Protein AF-A0A2H6H3H0-F1 (afdb_monomer_lite)

Structure (mmCIF, N/CA/C/O backbone):
data_AF-A0A2H6H3H0-F1
#
_entry.id   AF-A0A2H6H3H0-F1
#
loop_
_atom_site.group_PDB
_atom_site.id
_atom_site.type_symbol
_atom_site.label_atom_id
_atom_site.label_alt_id
_atom_site.label_comp_id
_atom_site.label_asym_id
_atom_site.label_entity_id
_atom_site.label_seq_id
_atom_site.pdbx_PDB_ins_code
_atom_site.Cartn_x
_atom_site.Cartn_y
_atom_site.Cartn_z
_atom_site.occupancy
_atom_site.B_iso_or_equiv
_atom_site.auth_seq_id
_atom_site.auth_comp_id
_atom_site.auth_asym_id
_atom_site.auth_atom_id
_atom_site.pdbx_PDB_model_num
ATOM 1 N N . MET A 1 1 ? 10.272 4.833 -4.921 1.00 46.56 1 MET A N 1
ATOM 2 C CA . MET A 1 1 ? 9.570 6.085 -5.278 1.00 46.56 1 MET A CA 1
ATOM 3 C C . MET A 1 1 ? 9.544 6.977 -4.043 1.00 46.56 1 MET A C 1
ATOM 5 O O . MET A 1 1 ? 9.208 6.470 -2.979 1.00 46.56 1 MET A O 1
ATOM 9 N N . LYS A 1 2 ? 9.977 8.240 -4.126 1.00 54.59 2 LYS A N 1
ATOM 10 C CA . LYS A 1 2 ? 9.807 9.194 -3.014 1.00 54.59 2 LYS A CA 1
ATOM 11 C C . LYS A 1 2 ? 8.403 9.809 -3.111 1.00 54.59 2 LYS A C 1
ATOM 13 O O . LYS A 1 2 ? 7.904 9.935 -4.226 1.00 54.59 2 LYS A O 1
ATOM 18 N N . PRO A 1 3 ? 7.757 10.174 -1.993 1.00 61.97 3 PRO A N 1
ATOM 19 C CA . PRO A 1 3 ? 6.526 10.950 -2.052 1.00 61.97 3 PRO A CA 1
ATOM 20 C C . PRO A 1 3 ? 6.823 12.299 -2.716 1.00 61.97 3 PRO A C 1
ATOM 22 O O . PRO A 1 3 ? 7.633 13.079 -2.216 1.00 61.97 3 PRO A O 1
ATOM 25 N N . GLU A 1 4 ? 6.187 12.549 -3.854 1.00 71.12 4 GLU A N 1
ATOM 26 C CA . GLU A 1 4 ? 6.318 13.793 -4.609 1.00 71.12 4 GLU A CA 1
ATOM 27 C C . GLU A 1 4 ? 5.020 14.600 -4.495 1.00 71.12 4 GLU A C 1
ATOM 29 O O . GLU A 1 4 ? 3.937 14.056 -4.739 1.00 71.12 4 GLU A O 1
ATOM 34 N N . PRO A 1 5 ? 5.092 15.886 -4.102 1.00 69.88 5 PRO A N 1
ATOM 35 C CA . PRO A 1 5 ? 3.916 16.743 -4.037 1.00 69.88 5 PRO A CA 1
ATOM 36 C C . PRO A 1 5 ? 3.194 16.804 -5.387 1.00 69.88 5 PRO A C 1
ATOM 38 O O . PRO A 1 5 ? 3.811 17.085 -6.408 1.00 69.88 5 PRO A O 1
ATOM 41 N N . GLY A 1 6 ? 1.879 16.573 -5.379 1.00 75.31 6 GLY A N 1
ATOM 42 C CA . GLY A 1 6 ? 1.041 16.572 -6.584 1.00 75.31 6 GLY A CA 1
ATOM 43 C C . GLY A 1 6 ? 0.768 15.184 -7.167 1.00 75.31 6 GLY A C 1
ATOM 44 O O . GLY A 1 6 ? -0.201 15.032 -7.910 1.00 75.31 6 GLY A O 1
ATOM 45 N N . ASN A 1 7 ? 1.529 14.157 -6.773 1.00 79.88 7 ASN A N 1
ATOM 46 C CA . ASN A 1 7 ? 1.277 12.790 -7.220 1.00 79.88 7 ASN A CA 1
ATOM 47 C C . ASN A 1 7 ? 0.187 12.129 -6.368 1.00 79.88 7 ASN A C 1
ATOM 49 O O . ASN A 1 7 ? 0.150 12.266 -5.144 1.00 79.88 7 ASN A O 1
ATOM 53 N N . THR A 1 8 ? -0.700 11.389 -7.032 1.00 85.56 8 THR A N 1
ATOM 54 C CA . THR A 1 8 ? -1.775 10.621 -6.395 1.00 85.56 8 THR A CA 1
ATOM 55 C C . THR A 1 8 ? -1.543 9.140 -6.639 1.00 85.56 8 THR A C 1
ATOM 57 O O . THR A 1 8 ? -1.279 8.735 -7.768 1.00 85.56 8 THR A O 1
ATOM 60 N N . VAL A 1 9 ? -1.668 8.337 -5.585 1.00 89.25 9 VAL A N 1
ATOM 61 C CA . VAL A 1 9 ? -1.613 6.874 -5.661 1.00 89.25 9 VAL A CA 1
ATOM 62 C C . VAL A 1 9 ? -2.966 6.323 -5.242 1.00 89.25 9 VAL A C 1
ATOM 64 O O . VAL A 1 9 ? -3.510 6.729 -4.214 1.00 89.25 9 VAL A O 1
ATOM 67 N N . TRP A 1 10 ? -3.497 5.391 -6.030 1.00 92.38 10 TRP A N 1
ATOM 68 C CA . TRP A 1 10 ? -4.705 4.646 -5.689 1.00 92.38 10 TRP A CA 1
ATOM 69 C C . TRP A 1 10 ? -4.344 3.269 -5.146 1.00 92.38 10 TRP A C 1
ATOM 71 O O . TRP A 1 10 ? -3.439 2.606 -5.647 1.00 92.38 10 TRP A O 1
ATOM 81 N N . GLY A 1 11 ? -5.083 2.828 -4.135 1.00 93.12 11 GLY A N 1
ATOM 82 C CA . GLY A 1 11 ? -4.909 1.523 -3.513 1.00 93.12 11 GLY A CA 1
ATOM 83 C C . GLY A 1 11 ? -6.186 1.058 -2.824 1.00 93.12 11 GLY A C 1
ATOM 84 O O . GLY A 1 11 ? -7.212 1.740 -2.863 1.00 93.12 11 GLY A O 1
ATOM 85 N N . ALA A 1 12 ? -6.112 -0.112 -2.199 1.00 93.75 12 ALA A N 1
ATOM 86 C CA . ALA A 1 12 ? -7.175 -0.660 -1.370 1.00 93.75 12 ALA A CA 1
ATOM 87 C C . ALA A 1 12 ? -6.815 -0.503 0.114 1.00 93.75 12 ALA A C 1
ATOM 89 O O . ALA A 1 12 ? -5.655 -0.653 0.495 1.00 93.75 12 ALA A O 1
ATOM 90 N N . VAL A 1 13 ? -7.815 -0.194 0.939 1.00 94.69 13 VAL A N 1
ATOM 91 C CA . VAL A 1 13 ? -7.685 -0.136 2.400 1.00 94.69 13 VAL A CA 1
ATOM 92 C C . VAL A 1 13 ? -8.374 -1.365 2.973 1.00 94.69 13 VAL A C 1
ATOM 94 O O . VAL A 1 13 ? -9.520 -1.646 2.624 1.00 94.69 13 VAL A O 1
ATOM 97 N N . PHE A 1 14 ? -7.671 -2.086 3.840 1.00 94.69 14 PHE A N 1
ATOM 98 C CA . PHE A 1 14 ? -8.159 -3.307 4.468 1.00 94.69 14 PHE A CA 1
ATOM 99 C C . PHE A 1 14 ? -8.289 -3.104 5.971 1.00 94.69 14 PHE A C 1
ATOM 101 O O . PHE A 1 14 ? -7.388 -2.561 6.611 1.00 94.69 14 PHE A O 1
ATOM 108 N N . GLU A 1 15 ? -9.395 -3.579 6.531 1.00 95.19 15 GLU A N 1
ATOM 109 C CA . GLU A 1 15 ? -9.522 -3.770 7.969 1.00 95.19 15 GLU A CA 1
ATOM 110 C C . GLU A 1 15 ? -8.970 -5.152 8.315 1.00 95.19 15 GLU A C 1
ATOM 112 O O . GLU A 1 15 ? -9.382 -6.159 7.736 1.00 95.19 15 GLU A O 1
ATOM 117 N N . ILE A 1 16 ? -8.004 -5.193 9.230 1.00 95.00 16 ILE A N 1
ATOM 118 C CA . ILE A 1 16 ? -7.373 -6.431 9.682 1.00 95.00 16 ILE A CA 1
ATOM 119 C C . ILE A 1 16 ? -7.369 -6.486 11.212 1.00 95.00 16 ILE A C 1
ATOM 121 O O . ILE A 1 16 ? -7.317 -5.435 11.857 1.00 95.00 16 ILE A O 1
ATOM 125 N N . PRO A 1 17 ? -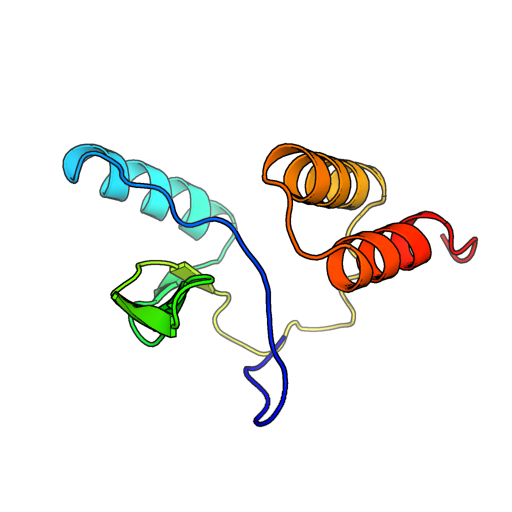7.368 -7.688 11.812 1.00 95.94 17 PRO A N 1
ATOM 126 C CA . PRO A 1 17 ? -7.144 -7.832 13.244 1.00 95.94 17 PRO A CA 1
ATOM 127 C C . PRO A 1 17 ? -5.773 -7.273 13.648 1.00 95.94 17 PRO A C 1
ATOM 129 O O . PRO A 1 17 ? -4.781 -7.458 12.937 1.00 95.94 17 PRO A O 1
ATOM 132 N N . VAL A 1 18 ? -5.694 -6.612 14.804 1.00 93.12 18 VAL A N 1
ATOM 133 C CA . VAL A 1 18 ? -4.453 -5.967 15.274 1.00 93.12 18 VAL A CA 1
ATOM 134 C C . VAL A 1 18 ? -3.330 -6.983 15.493 1.00 93.12 18 VAL A C 1
ATOM 136 O O . VAL A 1 18 ? -2.163 -6.702 15.231 1.00 93.12 18 VAL A O 1
ATOM 139 N N . GLU A 1 19 ? -3.682 -8.196 15.906 1.00 95.31 19 GLU A N 1
ATOM 140 C CA . GLU A 1 19 ? -2.775 -9.322 16.088 1.00 95.31 19 GLU A CA 1
ATOM 141 C C . GLU A 1 19 ? -2.133 -9.796 14.774 1.00 95.31 19 GLU A C 1
ATOM 143 O O . GLU A 1 19 ? -1.012 -10.304 14.791 1.00 95.31 19 GLU A O 1
ATOM 148 N N . ALA A 1 20 ? -2.791 -9.582 13.629 1.00 95.62 20 ALA A N 1
ATOM 149 C CA . ALA A 1 20 ? -2.254 -9.940 12.317 1.00 95.62 20 ALA A CA 1
ATOM 150 C C . ALA A 1 20 ? -1.198 -8.936 11.824 1.00 95.62 20 ALA A C 1
ATOM 152 O O . ALA A 1 20 ? -0.347 -9.279 10.999 1.00 95.62 20 ALA A O 1
ATOM 153 N N . LEU A 1 21 ? -1.211 -7.707 12.352 1.00 94.88 21 LEU A N 1
ATOM 154 C CA . LEU A 1 21 ? -0.333 -6.632 11.898 1.00 94.88 21 LEU A CA 1
ATOM 155 C C . LEU A 1 21 ? 1.153 -6.945 12.134 1.00 94.88 21 LEU A C 1
ATOM 157 O O . LEU A 1 21 ? 1.990 -6.593 11.309 1.00 94.88 21 LEU A O 1
ATOM 161 N N . ALA A 1 22 ? 1.486 -7.652 13.218 1.00 95.12 22 ALA A N 1
ATOM 162 C CA . ALA A 1 22 ? 2.867 -8.043 13.504 1.00 95.12 22 ALA A CA 1
ATOM 163 C C . ALA A 1 22 ? 3.436 -9.011 12.448 1.00 95.12 22 ALA A C 1
ATOM 165 O O . ALA A 1 22 ? 4.603 -8.901 12.076 1.00 95.12 22 ALA A O 1
ATOM 166 N N . GLY A 1 23 ? 2.611 -9.931 11.934 1.00 96.38 23 GLY A N 1
ATOM 167 C CA . GLY A 1 23 ? 3.010 -10.847 10.861 1.00 96.38 23 GLY A CA 1
ATOM 168 C C . GLY A 1 23 ? 3.192 -10.135 9.519 1.00 96.38 23 GLY A C 1
ATOM 169 O O . GLY A 1 23 ? 4.125 -10.445 8.775 1.00 96.38 23 GLY A O 1
ATOM 170 N N . LEU A 1 24 ? 2.343 -9.140 9.239 1.00 95.25 24 LEU A N 1
ATOM 171 C CA . LEU A 1 24 ? 2.488 -8.290 8.059 1.00 95.25 24 LEU A CA 1
ATOM 172 C C . LEU A 1 24 ? 3.793 -7.485 8.125 1.00 95.25 24 LEU A C 1
ATOM 174 O O . LEU A 1 24 ? 4.572 -7.510 7.179 1.00 95.25 24 LEU A O 1
ATOM 178 N N . ASP A 1 25 ? 4.084 -6.858 9.268 1.00 95.62 25 ASP A N 1
ATOM 179 C CA . ASP A 1 25 ? 5.339 -6.131 9.476 1.00 95.62 25 ASP A CA 1
ATOM 180 C C . ASP A 1 25 ? 6.580 -7.010 9.288 1.00 95.62 25 ASP A C 1
ATOM 182 O O . ASP A 1 25 ? 7.583 -6.535 8.762 1.00 95.62 25 ASP A O 1
ATOM 186 N N . GLU A 1 26 ? 6.547 -8.263 9.749 1.00 96.06 26 GLU A N 1
ATOM 187 C CA . GLU A 1 26 ? 7.665 -9.196 9.578 1.00 96.06 26 GLU A CA 1
ATOM 188 C C . GLU A 1 26 ? 7.894 -9.533 8.105 1.00 96.06 26 GLU A C 1
ATOM 190 O O . GLU A 1 26 ? 9.022 -9.458 7.615 1.00 96.06 26 GLU A O 1
ATOM 195 N N . THR A 1 27 ? 6.812 -9.841 7.390 1.00 95.38 27 THR A N 1
ATOM 196 C CA . THR A 1 27 ? 6.857 -10.164 5.959 1.00 95.38 27 THR A CA 1
ATOM 197 C C . THR A 1 27 ? 7.427 -8.988 5.168 1.00 95.38 27 THR A C 1
ATOM 199 O O . THR A 1 27 ? 8.390 -9.142 4.421 1.00 95.38 27 THR A O 1
ATOM 202 N N . GLU A 1 28 ? 6.915 -7.785 5.412 1.00 94.38 28 GLU A N 1
ATOM 203 C CA . GLU A 1 28 ? 7.355 -6.559 4.743 1.00 94.38 28 GLU A CA 1
ATOM 204 C C . GLU A 1 28 ? 8.809 -6.196 5.079 1.00 94.38 28 GLU A C 1
ATOM 206 O O . GLU A 1 28 ? 9.576 -5.772 4.209 1.00 94.38 28 GLU A O 1
ATOM 211 N N . ARG A 1 29 ? 9.238 -6.423 6.327 1.00 93.69 29 ARG A N 1
ATOM 212 C CA . ARG A 1 29 ? 10.631 -6.210 6.742 1.00 93.69 29 ARG A CA 1
ATOM 213 C C . ARG A 1 29 ? 11.589 -7.181 6.070 1.00 93.69 29 ARG A C 1
ATOM 215 O O . ARG A 1 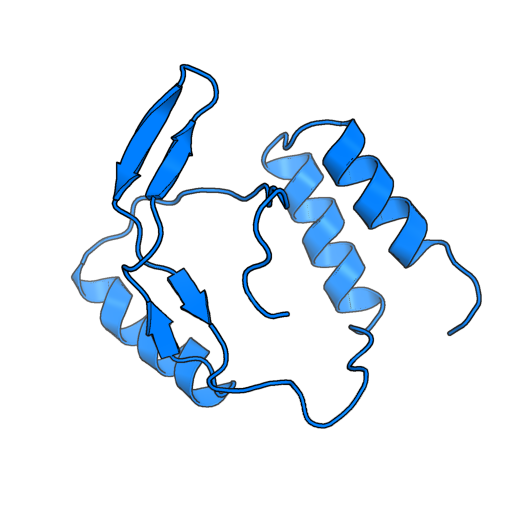29 ? 12.701 -6.774 5.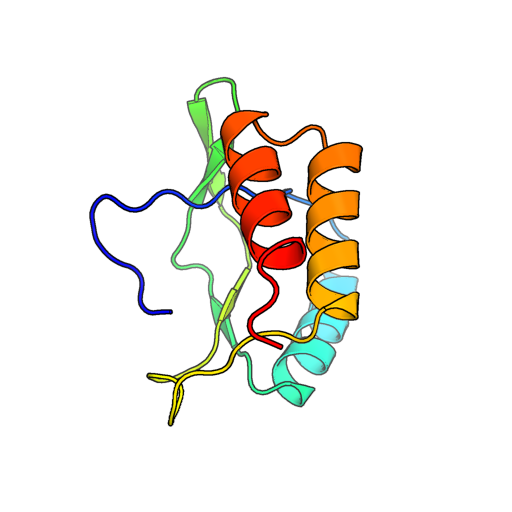734 1.00 93.69 29 ARG A O 1
ATOM 222 N N . SER A 1 30 ? 11.173 -8.428 5.847 1.00 92.25 30 SER A N 1
ATOM 223 C CA . SER A 1 30 ? 11.973 -9.413 5.108 1.00 92.25 30 SER A CA 1
ATOM 224 C C . SER A 1 30 ? 12.244 -8.974 3.660 1.00 92.25 30 SER A C 1
ATOM 226 O O . SER A 1 30 ? 13.294 -9.292 3.106 1.00 92.25 30 SER A O 1
ATOM 228 N N . GLU A 1 31 ? 11.358 -8.146 3.096 1.00 88.38 31 GLU A N 1
ATOM 229 C CA . GLU A 1 31 ? 11.527 -7.494 1.794 1.00 88.38 31 GLU A CA 1
ATOM 230 C C . GLU A 1 31 ? 12.177 -6.101 1.887 1.00 88.38 31 GLU A C 1
ATOM 232 O O . GLU A 1 31 ? 12.291 -5.400 0.886 1.00 88.38 31 GLU A O 1
ATOM 237 N N . GLY A 1 32 ? 12.637 -5.676 3.067 1.00 89.44 32 GLY A N 1
ATOM 238 C CA . GLY A 1 32 ? 13.334 -4.403 3.266 1.00 89.44 32 GLY A CA 1
ATOM 239 C C . GLY A 1 32 ? 12.426 -3.173 3.353 1.00 89.44 32 GLY A C 1
ATOM 240 O O . GLY A 1 32 ? 12.905 -2.049 3.153 1.00 89.44 32 GLY A O 1
ATOM 241 N N . ARG A 1 33 ? 11.133 -3.357 3.639 1.00 90.88 33 ARG A N 1
ATOM 242 C CA . ARG A 1 33 ? 10.181 -2.268 3.898 1.00 90.88 33 ARG A CA 1
ATOM 243 C C . ARG A 1 33 ? 10.001 -2.042 5.394 1.00 90.88 33 ARG A C 1
ATOM 245 O O . ARG A 1 33 ? 10.240 -2.916 6.223 1.00 90.88 33 ARG A O 1
ATOM 252 N N . GLU A 1 34 ? 9.576 -0.841 5.751 1.00 92.06 34 GLU A N 1
ATOM 253 C CA . GLU A 1 34 ? 9.237 -0.477 7.118 1.00 92.06 34 GLU A CA 1
ATOM 254 C C . GLU A 1 34 ? 7.837 0.101 7.214 1.00 92.06 34 GLU A C 1
ATOM 256 O O . GLU A 1 34 ? 7.340 0.737 6.282 1.00 92.06 34 GLU A O 1
ATOM 261 N N . ARG A 1 35 ? 7.227 -0.091 8.381 1.00 93.75 35 ARG A N 1
ATOM 262 C CA . ARG A 1 35 ? 5.925 0.471 8.700 1.00 93.75 35 ARG A CA 1
ATOM 263 C C . ARG A 1 35 ? 5.964 2.002 8.633 1.00 93.75 35 ARG A C 1
ATOM 265 O O . ARG A 1 35 ? 6.858 2.638 9.189 1.00 93.75 35 ARG A O 1
ATOM 272 N N . SER A 1 36 ? 4.943 2.588 8.019 1.00 91.69 36 SER A N 1
ATOM 273 C CA . SER A 1 36 ? 4.687 4.020 7.970 1.00 91.69 36 SER A CA 1
ATOM 274 C C . SER A 1 36 ? 3.221 4.333 8.253 1.00 91.69 36 SER A C 1
ATOM 276 O O . SER A 1 36 ? 2.313 3.803 7.612 1.00 91.69 36 SER A O 1
ATOM 278 N N . GLU A 1 37 ? 3.014 5.253 9.192 1.00 92.81 37 GLU A N 1
ATOM 279 C CA . GLU A 1 37 ? 1.714 5.830 9.573 1.00 92.81 37 GLU A CA 1
ATOM 280 C C . GLU A 1 37 ? 1.612 7.303 9.131 1.00 92.81 37 GLU A C 1
ATOM 282 O O . GLU A 1 37 ? 0.726 8.050 9.543 1.00 92.81 37 GLU A O 1
ATOM 287 N N . ALA A 1 38 ? 2.548 7.752 8.286 1.00 87.56 38 ALA A N 1
ATOM 288 C CA . ALA A 1 38 ? 2.640 9.141 7.842 1.00 87.56 38 ALA A CA 1
ATOM 289 C C . ALA A 1 38 ? 1.530 9.537 6.850 1.00 87.56 38 ALA A C 1
ATOM 291 O O . ALA A 1 38 ? 1.338 10.722 6.571 1.00 87.56 38 ALA A O 1
ATOM 292 N N . PHE A 1 39 ? 0.808 8.558 6.303 1.00 86.81 39 PHE A N 1
ATOM 293 C CA . PHE A 1 39 ? -0.164 8.754 5.236 1.00 86.81 39 PHE A CA 1
ATOM 294 C C . PHE A 1 39 ? -1.599 8.613 5.744 1.00 86.81 39 PHE A C 1
ATOM 296 O O . PHE A 1 39 ? -1.902 7.851 6.660 1.00 86.81 39 PHE A O 1
ATOM 303 N N . LYS A 1 40 ? -2.506 9.356 5.108 1.00 92.38 40 LYS A N 1
ATOM 304 C CA . LYS A 1 40 ? -3.951 9.172 5.255 1.00 92.38 40 LYS A CA 1
ATOM 305 C C . LYS A 1 40 ? -4.516 8.824 3.891 1.00 92.38 40 LYS A C 1
ATOM 307 O O . LYS A 1 40 ? -4.253 9.554 2.935 1.00 92.38 40 LYS A O 1
ATOM 312 N N . ALA A 1 41 ? -5.292 7.751 3.816 1.00 93.75 41 ALA A N 1
ATOM 313 C CA . ALA A 1 41 ? -6.050 7.426 2.617 1.00 93.75 41 ALA A CA 1
ATOM 314 C C . ALA A 1 41 ? -7.304 8.305 2.553 1.00 93.75 41 ALA A C 1
ATOM 316 O O . ALA A 1 41 ? -7.866 8.661 3.591 1.00 93.75 41 ALA A O 1
ATOM 317 N N . VAL A 1 42 ? -7.731 8.668 1.347 1.00 94.00 42 VAL A N 1
ATOM 318 C CA . VAL A 1 42 ? -8.997 9.372 1.114 1.00 94.00 42 VAL A CA 1
ATOM 319 C C . VAL A 1 42 ? -9.894 8.441 0.315 1.00 94.00 42 VAL A C 1
ATOM 321 O O . VAL A 1 42 ? -9.477 7.955 -0.736 1.00 94.00 42 VAL A O 1
ATOM 324 N N . ASP A 1 43 ? -11.085 8.148 0.828 1.00 93.38 43 ASP A N 1
ATOM 325 C CA . ASP A 1 43 ? -12.049 7.319 0.108 1.00 93.38 43 ASP A CA 1
ATOM 326 C C . ASP A 1 43 ? -12.794 8.110 -0.982 1.00 93.38 43 ASP A C 1
ATOM 328 O O . ASP A 1 43 ? -12.583 9.307 -1.185 1.00 93.38 43 ASP A O 1
ATOM 332 N N . ARG A 1 44 ? -13.677 7.424 -1.714 1.00 89.06 44 ARG A N 1
ATOM 333 C CA . ARG A 1 44 ? -14.440 8.023 -2.821 1.00 89.06 44 ARG A CA 1
ATOM 334 C C . ARG A 1 44 ? -15.443 9.088 -2.365 1.00 89.06 44 ARG A C 1
ATOM 336 O O . ARG A 1 44 ? -15.858 9.898 -3.187 1.00 89.06 44 ARG A O 1
ATOM 343 N N . GLU A 1 45 ? -15.829 9.083 -1.094 1.00 92.81 45 GLU A N 1
ATOM 344 C CA . GLU A 1 45 ? -16.742 10.060 -0.492 1.00 92.81 45 GLU A CA 1
ATOM 345 C C . GLU A 1 45 ? -15.978 11.262 0.090 1.00 92.81 45 GLU A C 1
ATOM 347 O O . GLU A 1 45 ? -16.581 12.253 0.498 1.00 92.81 45 GLU A O 1
ATOM 352 N N . GLY A 1 46 ? -14.642 11.210 0.077 1.00 93.06 46 GLY A N 1
ATOM 353 C CA . GLY A 1 46 ? -13.766 12.257 0.588 1.00 93.06 46 GLY A CA 1
ATOM 354 C C . GLY A 1 46 ? -13.394 12.087 2.061 1.00 93.06 46 GLY A C 1
ATOM 355 O O . GLY A 1 46 ? -12.729 12.966 2.621 1.00 93.06 46 GLY A O 1
ATOM 356 N N . HIS A 1 47 ? -13.768 10.979 2.707 1.00 95.12 47 HIS A N 1
ATOM 357 C CA . HIS A 1 47 ? -13.393 10.738 4.096 1.00 95.12 47 HIS A CA 1
ATOM 358 C C . HIS A 1 47 ? -11.935 10.308 4.207 1.00 95.12 47 HIS A C 1
ATOM 360 O O . HIS A 1 47 ? -11.404 9.559 3.385 1.00 95.12 47 HIS A O 1
ATO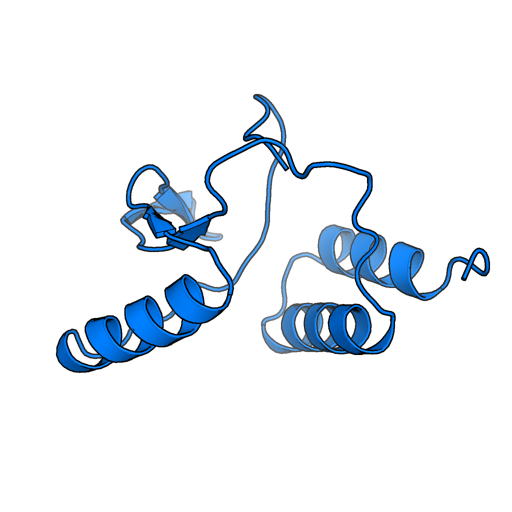M 366 N N . ARG A 1 48 ? -11.275 10.802 5.257 1.00 95.56 48 ARG A N 1
ATOM 367 C CA . ARG A 1 48 ? -9.859 10.549 5.522 1.00 95.56 48 ARG A CA 1
ATOM 368 C C . ARG A 1 48 ? -9.712 9.429 6.540 1.00 95.56 48 ARG A C 1
ATOM 370 O O . ARG A 1 48 ? -10.168 9.574 7.671 1.00 95.56 48 ARG A O 1
ATOM 377 N N . HIS A 1 49 ? -8.967 8.397 6.174 1.00 95.12 49 HIS A N 1
ATOM 378 C CA . HIS A 1 49 ? -8.713 7.231 7.011 1.00 95.12 49 HIS A CA 1
ATOM 379 C C . HIS A 1 49 ? -7.239 7.207 7.440 1.00 95.12 49 HIS A C 1
ATOM 381 O O . HIS A 1 49 ? -6.361 7.291 6.571 1.00 95.12 49 HIS A O 1
ATOM 387 N N . PRO A 1 50 ? -6.925 7.148 8.750 1.00 94.75 50 PRO A N 1
ATOM 388 C CA . PRO A 1 50 ? -5.575 6.821 9.193 1.00 94.75 50 PRO A CA 1
ATOM 389 C C . PRO A 1 50 ? -5.268 5.381 8.779 1.00 94.75 50 PRO A C 1
ATOM 391 O O . PRO A 1 50 ? -6.090 4.491 8.977 1.00 94.75 50 PRO A O 1
ATOM 394 N N . VAL A 1 51 ? -4.104 5.162 8.177 1.00 95.44 51 VAL A N 1
ATOM 395 C CA . VAL A 1 51 ? -3.726 3.854 7.641 1.00 95.44 51 VAL A CA 1
ATOM 396 C 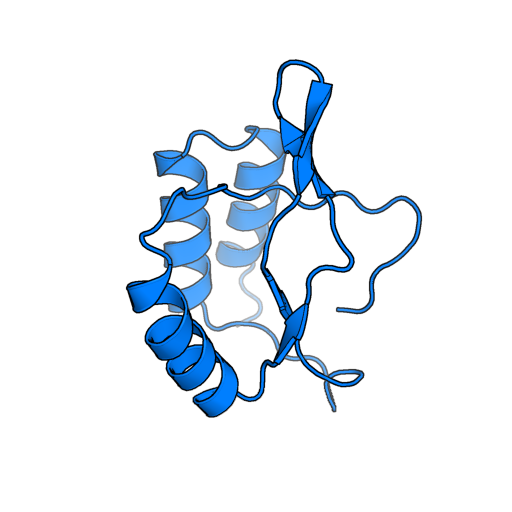C . VAL A 1 51 ? -2.293 3.520 8.009 1.00 95.44 51 VAL A C 1
ATOM 398 O O . VAL A 1 51 ? -1.447 4.402 8.158 1.00 95.44 51 VAL A O 1
ATOM 401 N N . VAL A 1 52 ? -2.033 2.223 8.114 1.00 95.50 52 VAL A N 1
ATOM 402 C CA . VAL A 1 52 ? -0.682 1.678 8.158 1.00 95.50 52 VAL A CA 1
ATOM 403 C C . VAL A 1 52 ? -0.307 1.247 6.744 1.00 95.50 52 VAL A C 1
ATOM 405 O O . VAL A 1 52 ? -1.098 0.613 6.051 1.00 95.50 52 VAL A O 1
ATOM 408 N N . THR A 1 53 ? 0.896 1.611 6.315 1.00 94.31 53 THR A N 1
ATOM 409 C CA . THR A 1 53 ? 1.486 1.214 5.028 1.00 94.31 53 THR A CA 1
ATOM 410 C C . THR A 1 53 ? 2.931 0.779 5.239 1.00 94.31 53 THR A C 1
ATOM 412 O O . THR A 1 53 ? 3.489 1.026 6.309 1.00 94.31 53 THR A O 1
ATOM 415 N N . HIS A 1 54 ? 3.563 0.186 4.226 1.00 93.38 54 HIS A N 1
ATOM 416 C CA . HIS A 1 54 ? 4.968 -0.218 4.287 1.00 93.38 54 HIS A CA 1
ATOM 417 C C . HIS A 1 54 ? 5.754 0.389 3.129 1.00 93.38 54 HIS A C 1
ATOM 419 O O . HIS A 1 54 ? 5.332 0.342 1.976 1.00 93.38 54 HIS A O 1
ATOM 425 N N . VAL A 1 55 ? 6.896 1.003 3.437 1.00 89.75 55 VAL A N 1
ATOM 426 C CA . VAL A 1 55 ? 7.713 1.752 2.470 1.00 89.75 55 VAL A CA 1
ATOM 427 C C . VAL A 1 55 ? 9.188 1.395 2.610 1.00 89.75 55 VAL A C 1
ATOM 429 O O . VAL A 1 55 ? 9.655 1.068 3.695 1.00 89.75 55 VAL A O 1
ATOM 432 N N . HIS A 1 56 ? 9.959 1.480 1.528 1.00 87.06 56 HIS A N 1
ATOM 433 C CA . HIS A 1 56 ? 11.412 1.317 1.613 1.00 87.06 56 HIS A CA 1
ATOM 434 C C . HIS A 1 56 ? 12.091 2.555 2.218 1.00 87.06 56 HIS A C 1
ATOM 436 O O . HIS A 1 56 ? 11.824 3.688 1.805 1.00 87.06 56 HIS A O 1
ATOM 442 N N . LYS A 1 57 ? 13.053 2.334 3.126 1.00 71.06 57 LYS A N 1
ATOM 443 C CA . LYS A 1 57 ? 13.987 3.374 3.582 1.00 71.06 57 LYS A CA 1
ATOM 444 C C . LYS A 1 57 ? 15.048 3.643 2.522 1.00 71.06 57 LYS A C 1
ATOM 446 O O . LYS A 1 57 ? 16.063 2.961 2.461 1.00 71.06 57 LYS A O 1
ATOM 451 N N . GLY A 1 58 ? 14.834 4.679 1.720 1.00 65.56 58 GLY A N 1
ATOM 452 C CA . GLY A 1 58 ? 15.856 5.219 0.823 1.00 65.56 58 GLY A CA 1
ATOM 453 C C . GLY A 1 58 ? 15.385 5.390 -0.614 1.00 65.56 58 GLY A C 1
ATOM 454 O O . GLY A 1 58 ? 14.329 4.904 -1.018 1.00 65.56 58 GLY A O 1
ATOM 455 N N . ALA A 1 59 ? 16.179 6.120 -1.399 1.00 56.53 59 ALA A N 1
ATOM 456 C CA . ALA A 1 59 ? 16.053 6.020 -2.845 1.00 56.53 59 ALA A CA 1
ATOM 457 C C . ALA A 1 59 ? 16.473 4.593 -3.232 1.00 56.53 59 ALA A C 1
ATOM 459 O O . ALA A 1 59 ? 17.494 4.131 -2.720 1.00 56.53 59 ALA A O 1
ATOM 460 N N . PRO A 1 60 ? 15.714 3.889 -4.085 1.00 56.41 60 PRO A N 1
ATOM 461 C CA . PRO A 1 60 ? 16.215 2.649 -4.645 1.00 56.41 60 PRO A CA 1
ATOM 462 C C . PRO A 1 60 ? 17.591 2.926 -5.265 1.00 56.41 60 PRO A C 1
ATOM 464 O O . PRO A 1 60 ? 17.758 3.904 -5.996 1.00 56.41 60 PRO A O 1
ATOM 467 N N . ASN A 1 61 ? 18.589 2.103 -4.946 1.00 49.00 61 ASN A N 1
ATOM 468 C CA . ASN A 1 61 ? 19.867 2.147 -5.648 1.00 49.00 61 ASN A CA 1
ATOM 469 C C . ASN A 1 61 ? 19.639 1.563 -7.052 1.00 49.00 61 ASN A C 1
ATOM 471 O O . ASN A 1 61 ? 19.785 0.356 -7.230 1.00 49.00 61 ASN A O 1
ATOM 475 N N . GLY A 1 62 ? 19.209 2.400 -8.003 1.00 58.22 62 GLY A N 1
ATOM 476 C CA . GLY A 1 62 ? 18.919 2.031 -9.396 1.00 58.22 62 GLY A CA 1
ATOM 477 C C . GLY A 1 62 ? 17.445 2.164 -9.805 1.00 58.22 62 GLY A C 1
ATOM 478 O O . GLY A 1 62 ? 16.565 2.385 -8.973 1.00 58.22 62 GLY A O 1
ATOM 479 N N . GLU A 1 63 ? 17.180 2.029 -11.104 1.00 58.31 63 GLU A N 1
ATOM 480 C CA . GLU A 1 63 ? 15.829 1.850 -11.647 1.00 58.31 63 GLU A CA 1
ATOM 481 C C . GLU A 1 63 ? 15.419 0.387 -11.447 1.00 58.31 63 GLU A C 1
ATOM 483 O O . GLU A 1 63 ? 15.933 -0.512 -12.108 1.00 58.31 63 GLU A O 1
ATOM 488 N N . TYR A 1 64 ? 14.527 0.129 -10.488 1.00 68.81 64 TYR A N 1
ATOM 489 C CA . TYR A 1 64 ? 13.925 -1.194 -10.321 1.00 68.81 64 TYR A CA 1
ATOM 490 C C . TYR A 1 64 ? 12.624 -1.232 -11.107 1.00 68.81 64 TYR A C 1
ATOM 492 O O . TYR A 1 64 ? 11.585 -0.777 -10.628 1.00 68.81 64 TYR A O 1
ATOM 500 N N . THR A 1 65 ? 12.700 -1.774 -12.315 1.00 79.31 65 THR A N 1
ATOM 501 C CA . THR A 1 65 ? 11.533 -2.135 -13.119 1.00 79.31 65 THR A CA 1
ATOM 502 C C . THR A 1 65 ? 10.932 -3.416 -12.529 1.00 79.31 65 THR A C 1
ATOM 504 O O . THR A 1 65 ? 11.623 -4.440 -12.491 1.00 79.31 65 THR A O 1
ATOM 507 N N . PRO A 1 66 ? 9.688 -3.400 -12.014 1.00 83.88 66 PRO A N 1
ATOM 508 C CA . PRO A 1 66 ? 9.051 -4.602 -11.489 1.00 83.88 66 PRO A CA 1
ATOM 509 C C . PRO A 1 66 ? 8.902 -5.657 -12.590 1.00 83.88 66 PRO A C 1
ATOM 511 O O . PRO A 1 66 ? 8.692 -5.324 -13.757 1.00 83.88 66 PRO A O 1
ATOM 514 N N . CYS A 1 67 ? 8.982 -6.941 -12.233 1.00 86.81 67 CY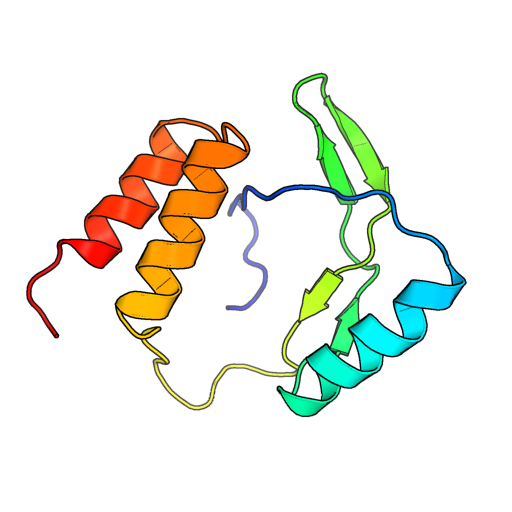S A N 1
ATOM 515 C CA . CYS A 1 67 ? 8.790 -7.998 -13.221 1.00 86.81 67 CYS A CA 1
ATOM 516 C C . CYS A 1 67 ? 7.336 -8.035 -13.723 1.00 86.81 67 CYS A C 1
ATOM 518 O O . CYS A 1 67 ? 6.393 -7.642 -13.028 1.00 86.81 67 CYS A O 1
ATOM 520 N N . ARG A 1 68 ? 7.147 -8.562 -14.935 1.00 88.62 68 ARG A N 1
ATOM 521 C CA . ARG A 1 68 ? 5.838 -8.592 -15.598 1.00 88.62 68 ARG A CA 1
ATOM 522 C C . ARG A 1 68 ? 4.769 -9.337 -14.800 1.00 88.62 68 ARG A C 1
ATOM 524 O O . ARG A 1 68 ? 3.626 -8.892 -14.756 1.00 88.62 68 ARG A O 1
ATOM 531 N N . ASP A 1 69 ? 5.131 -10.448 -14.164 1.00 90.81 69 ASP A N 1
ATOM 532 C CA . ASP A 1 69 ? 4.183 -11.249 -13.384 1.00 90.81 69 ASP A CA 1
ATOM 533 C C . ASP A 1 69 ? 3.714 -10.512 -12.127 1.00 90.81 69 ASP A C 1
ATOM 535 O O . ASP A 1 69 ? 2.526 -10.536 -11.812 1.00 90.81 69 ASP A O 1
ATOM 539 N N . TYR A 1 70 ? 4.608 -9.772 -11.466 1.00 89.69 70 TYR A N 1
ATOM 540 C CA . TYR A 1 70 ? 4.222 -8.889 -10.369 1.00 89.69 70 TYR A CA 1
ATOM 541 C C . TYR A 1 70 ? 3.259 -7.799 -10.854 1.00 89.69 70 TYR A C 1
ATOM 543 O O . TYR A 1 70 ? 2.212 -7.581 -10.248 1.00 89.69 70 TYR A O 1
ATOM 551 N N . MET A 1 71 ? 3.555 -7.157 -11.987 1.00 92.88 71 MET A N 1
ATOM 552 C CA . MET A 1 71 ? 2.677 -6.112 -12.525 1.00 92.88 71 MET A CA 1
ATOM 553 C C . MET A 1 71 ? 1.306 -6.642 -12.955 1.00 92.88 71 MET A C 1
ATOM 555 O O . MET A 1 71 ? 0.305 -5.960 -12.748 1.00 92.88 71 MET A O 1
ATOM 559 N N . ARG A 1 72 ? 1.220 -7.876 -13.468 1.00 93.62 72 ARG A N 1
ATOM 560 C CA . ARG A 1 72 ? -0.067 -8.541 -13.733 1.00 93.62 72 ARG A CA 1
ATOM 561 C C . ARG A 1 72 ? -0.899 -8.696 -12.462 1.00 93.62 72 ARG A C 1
ATOM 563 O O . ARG A 1 72 ? -2.077 -8.356 -12.482 1.00 93.62 72 ARG A O 1
ATOM 570 N N . LEU A 1 73 ? -0.286 -9.114 -11.350 1.00 94.81 73 LEU A N 1
ATOM 571 C CA . LEU A 1 73 ? -0.971 -9.193 -10.053 1.00 94.81 73 LEU A CA 1
ATOM 572 C C . LEU A 1 73 ? -1.486 -7.822 -9.590 1.00 94.81 73 LEU A C 1
ATOM 574 O O . LEU A 1 73 ? -2.601 -7.722 -9.079 1.00 94.81 73 LEU A O 1
ATOM 578 N N . VAL A 1 74 ? -0.705 -6.758 -9.800 1.00 94.19 74 VAL A N 1
ATOM 579 C CA . VAL A 1 74 ? -1.107 -5.383 -9.462 1.00 94.19 74 VAL A CA 1
ATOM 580 C C . VAL A 1 74 ? -2.299 -4.922 -10.312 1.00 94.19 74 VAL A C 1
ATOM 582 O O . VAL A 1 74 ? -3.256 -4.369 -9.765 1.00 94.19 74 VAL A O 1
ATOM 585 N N . VAL A 1 75 ? -2.286 -5.184 -11.623 1.00 94.56 75 VAL A N 1
ATOM 586 C CA . VAL A 1 75 ? -3.406 -4.878 -12.534 1.00 94.56 75 VAL A CA 1
ATOM 587 C C . VAL A 1 75 ? -4.660 -5.660 -12.143 1.00 94.56 75 VAL A C 1
ATOM 589 O O . VAL A 1 75 ? -5.733 -5.070 -12.000 1.00 94.56 75 VAL A O 1
ATOM 592 N N . ASP A 1 76 ? -4.533 -6.967 -11.916 1.00 95.75 76 ASP A N 1
ATOM 593 C CA . ASP A 1 76 ? -5.656 -7.825 -11.535 1.00 95.75 76 ASP A CA 1
ATOM 594 C C . ASP A 1 76 ? -6.258 -7.394 -10.193 1.00 95.75 76 ASP A C 1
ATOM 596 O O . ASP A 1 76 ? -7.482 -7.301 -10.066 1.00 95.75 76 ASP A O 1
ATOM 600 N N . GLY A 1 77 ? -5.420 -7.026 -9.220 1.00 95.38 77 GLY A N 1
ATOM 601 C CA . GLY A 1 77 ? -5.861 -6.421 -7.965 1.00 95.38 77 GLY A CA 1
ATOM 602 C C . GLY A 1 77 ? -6.591 -5.093 -8.184 1.00 95.38 77 GLY A C 1
ATOM 603 O O . GLY A 1 77 ? -7.670 -4.879 -7.627 1.00 95.38 77 GLY A O 1
ATOM 604 N N . GLY A 1 78 ? -6.055 -4.220 -9.041 1.00 95.00 78 GLY A N 1
ATOM 605 C CA . GLY A 1 78 ? -6.677 -2.943 -9.391 1.00 95.00 78 GLY A CA 1
ATOM 606 C C . GLY A 1 78 ? -8.069 -3.105 -10.007 1.00 95.00 78 GLY A C 1
ATOM 607 O O . GLY A 1 78 ? -9.006 -2.405 -9.612 1.00 95.00 78 GLY A O 1
ATOM 608 N N . ARG A 1 79 ? -8.229 -4.076 -10.914 1.00 94.88 79 ARG A N 1
ATOM 609 C CA . ARG A 1 79 ? -9.519 -4.449 -11.513 1.00 94.88 79 ARG A CA 1
ATOM 610 C C . ARG A 1 79 ? -10.474 -5.032 -10.475 1.00 94.88 79 ARG A C 1
ATOM 612 O O . ARG A 1 79 ? -11.618 -4.587 -10.380 1.00 94.88 79 ARG A O 1
ATOM 619 N N . HIS A 1 80 ? -10.006 -5.994 -9.680 1.00 96.69 80 HIS A N 1
ATOM 620 C CA . HIS A 1 80 ? -10.812 -6.682 -8.672 1.00 96.69 80 HIS A CA 1
ATOM 621 C C . HIS A 1 80 ? -11.406 -5.704 -7.647 1.00 96.69 80 HIS A C 1
ATOM 623 O O . HIS A 1 80 ? -12.609 -5.727 -7.386 1.00 96.69 80 HIS A O 1
ATOM 629 N N . TRP A 1 81 ? -10.587 -4.780 -7.138 1.00 95.50 81 TRP A N 1
ATOM 630 C CA . TRP A 1 81 ? -10.999 -3.760 -6.166 1.00 95.50 81 TRP A CA 1
ATOM 631 C C . TRP A 1 81 ? -11.603 -2.497 -6.803 1.00 95.50 81 TRP A C 1
ATOM 633 O O . TRP A 1 81 ? -11.903 -1.520 -6.107 1.00 95.50 81 TRP A O 1
ATOM 643 N N . LYS A 1 82 ? -11.833 -2.519 -8.124 1.00 94.19 82 LYS A N 1
ATOM 644 C CA . LYS A 1 82 ? -12.484 -1.454 -8.902 1.00 94.19 82 LYS A CA 1
ATOM 645 C C . LYS A 1 82 ? -11.811 -0.091 -8.730 1.00 94.19 82 LYS A C 1
ATOM 647 O O . LYS A 1 82 ? -12.495 0.928 -8.586 1.00 94.19 82 LYS A O 1
ATOM 652 N N . LEU A 1 83 ? -10.478 -0.058 -8.697 1.00 93.75 83 LEU A N 1
ATOM 653 C CA . LEU A 1 83 ? -9.729 1.201 -8.708 1.00 93.75 83 LEU A CA 1
ATOM 654 C C . LEU A 1 83 ? -10.106 2.026 -9.955 1.00 93.75 83 LEU A C 1
ATOM 656 O O . LEU A 1 83 ? -10.621 1.462 -10.925 1.00 93.75 83 LEU A O 1
ATOM 660 N N . PRO A 1 84 ? -9.915 3.359 -9.947 1.00 93.50 84 PRO A N 1
ATOM 661 C CA . PRO A 1 84 ? -10.337 4.198 -11.065 1.00 93.50 84 PRO A CA 1
ATOM 662 C C . PRO A 1 84 ? -9.798 3.704 -12.406 1.00 93.50 84 PRO A C 1
ATOM 664 O O . PRO A 1 84 ? -8.628 3.349 -12.517 1.00 93.50 84 PRO A O 1
ATOM 667 N N . THR A 1 85 ? -10.639 3.722 -13.440 1.00 90.94 85 THR A N 1
ATOM 668 C CA . THR A 1 85 ? -10.304 3.143 -14.750 1.00 90.94 85 THR A CA 1
ATOM 669 C C . THR A 1 85 ? -9.022 3.726 -15.338 1.00 90.94 85 THR A C 1
ATOM 671 O O . THR A 1 85 ? -8.192 2.970 -15.821 1.00 90.94 85 THR A O 1
ATOM 674 N N . GLY A 1 86 ? -8.812 5.043 -15.228 1.00 90.00 86 GLY A N 1
ATOM 675 C CA . GLY A 1 86 ? -7.578 5.680 -15.706 1.00 90.00 86 GLY A CA 1
ATOM 676 C C . GLY A 1 86 ? -6.321 5.246 -14.943 1.00 90.00 86 GLY A C 1
ATOM 677 O O . GLY A 1 86 ? -5.241 5.217 -15.517 1.00 90.00 86 GLY A O 1
ATOM 678 N N . TRP A 1 87 ? -6.456 4.857 -13.671 1.00 90.69 87 TRP A N 1
ATOM 679 C CA . TRP A 1 87 ? -5.347 4.300 -12.895 1.00 90.69 87 TRP A CA 1
ATOM 680 C C . TRP A 1 87 ? -5.002 2.885 -13.358 1.00 90.69 87 TRP A C 1
ATOM 682 O O . TRP A 1 87 ? -3.839 2.576 -13.587 1.00 90.69 87 TRP A O 1
ATOM 692 N N . VAL A 1 88 ? -6.019 2.035 -13.530 1.00 92.81 88 VAL A N 1
ATOM 693 C CA . VAL A 1 88 ? -5.826 0.659 -14.009 1.00 92.81 88 VAL A CA 1
ATOM 694 C C . VAL A 1 88 ? -5.257 0.650 -15.430 1.00 92.81 88 VAL A C 1
ATOM 696 O O . VAL A 1 88 ? -4.308 -0.083 -15.676 1.00 92.81 88 VAL A O 1
ATOM 699 N N . ALA A 1 89 ? -5.754 1.512 -16.321 1.00 90.62 89 ALA A N 1
ATOM 700 C CA . ALA A 1 89 ? -5.233 1.646 -17.682 1.00 90.62 89 ALA A CA 1
ATOM 701 C C . ALA A 1 89 ? -3.742 2.033 -17.698 1.00 90.62 89 ALA A C 1
ATOM 703 O O . ALA A 1 89 ? -2.958 1.412 -18.406 1.00 90.62 89 ALA A O 1
ATOM 704 N N . GLY A 1 90 ? -3.317 2.977 -16.849 1.00 89.44 90 GLY A N 1
ATOM 705 C CA . GLY A 1 90 ? -1.896 3.334 -16.742 1.00 89.44 90 GLY A CA 1
ATOM 706 C C . GLY A 1 90 ? -1.009 2.186 -16.235 1.00 89.44 90 GLY A C 1
ATOM 707 O O . GLY A 1 90 ? 0.149 2.076 -16.628 1.00 89.44 90 GLY A O 1
ATOM 708 N N . LEU A 1 91 ? -1.543 1.297 -15.388 1.00 89.62 91 LEU A N 1
ATOM 709 C CA . LEU A 1 91 ? -0.835 0.081 -14.969 1.00 89.62 91 LEU A CA 1
ATOM 710 C C . LEU A 1 91 ? -0.770 -0.969 -16.091 1.00 89.62 91 LEU A C 1
ATOM 712 O O . LEU A 1 91 ? 0.219 -1.690 -16.190 1.00 89.62 91 LEU A O 1
ATOM 716 N N . GLU A 1 92 ? -1.813 -1.067 -16.918 1.00 89.31 92 GLU A N 1
ATOM 717 C CA . GLU A 1 92 ? -1.881 -1.977 -18.069 1.00 89.31 92 GLU A CA 1
ATOM 718 C C . GLU A 1 92 ? -0.878 -1.588 -19.159 1.00 89.31 92 GLU A C 1
ATOM 720 O O . GLU A 1 92 ? -0.151 -2.456 -19.639 1.00 89.31 92 GLU A O 1
ATOM 725 N N . GLU A 1 93 ? -0.759 -0.295 -19.474 1.00 86.81 93 GLU A N 1
ATOM 726 C CA . GLU A 1 93 ? 0.233 0.222 -20.429 1.00 86.81 93 GLU A CA 1
ATOM 727 C C . GLU A 1 93 ? 1.658 -0.209 -20.044 1.00 86.81 93 GLU A C 1
ATOM 729 O O . GLU A 1 93 ? 2.409 -0.709 -20.881 1.00 86.81 93 GLU A O 1
ATOM 734 N N . TYR A 1 94 ? 1.994 -0.156 -18.750 1.00 80.38 94 TYR A N 1
ATOM 735 C CA . TYR A 1 94 ? 3.291 -0.611 -18.236 1.00 80.38 94 TYR A CA 1
ATOM 736 C C . TYR A 1 94 ? 3.536 -2.121 -18.427 1.00 80.38 94 TYR A C 1
ATOM 738 O O . TYR A 1 94 ? 4.675 -2.568 -18.550 1.00 80.38 94 TYR A O 1
ATOM 746 N N . VAL A 1 95 ? 2.479 -2.941 -18.440 1.00 81.69 95 VAL A N 1
ATOM 747 C CA . VAL A 1 95 ? 2.572 -4.394 -18.685 1.00 81.69 95 VAL A CA 1
ATOM 748 C C . VAL A 1 95 ? 2.708 -4.706 -20.179 1.00 81.69 95 VAL A C 1
ATOM 750 O O . VAL A 1 95 ? 3.302 -5.731 -20.548 1.00 81.69 95 VAL A O 1
ATOM 753 N N . GLU A 1 96 ? 2.124 -3.865 -21.031 1.00 77.62 96 GLU A N 1
ATOM 754 C CA . GLU A 1 96 ? 2.068 -4.030 -22.485 1.00 77.62 96 GLU A CA 1
ATOM 755 C C . GLU A 1 96 ? 3.300 -3.474 -23.213 1.00 77.62 96 GLU A C 1
ATOM 757 O O . GLU A 1 96 ? 3.603 -3.958 -24.307 1.00 77.62 96 GLU A O 1
ATOM 762 N N . GLU A 1 97 ? 4.051 -2.546 -22.609 1.00 71.81 97 GLU A N 1
ATOM 763 C CA . GLU A 1 97 ? 5.285 -2.014 -23.194 1.00 71.81 97 GLU A CA 1
ATOM 764 C C . GLU A 1 97 ? 6.315 -3.132 -23.496 1.00 71.81 97 GLU A C 1
ATOM 766 O O . GLU A 1 97 ? 6.703 -3.895 -22.607 1.00 71.81 97 GLU A O 1
ATOM 771 N N . PRO A 1 98 ? 6.779 -3.262 -24.758 1.00 53.34 98 PRO A N 1
ATOM 772 C CA . PRO A 1 98 ? 7.620 -4.374 -25.208 1.00 53.34 98 PRO A CA 1
ATOM 773 C C . PRO A 1 98 ? 9.111 -4.249 -24.844 1.00 53.34 98 PRO A C 1
ATOM 775 O O . PRO A 1 98 ? 9.917 -5.031 -25.340 1.00 53.34 98 PRO A O 1
ATOM 778 N N . SER A 1 99 ? 9.510 -3.295 -24.001 1.00 56.97 99 SER A N 1
ATOM 779 C CA . SER A 1 99 ? 10.908 -3.063 -23.595 1.00 56.97 99 SER A CA 1
ATOM 780 C C . SER A 1 99 ? 11.391 -3.934 -22.419 1.00 56.97 99 SER A C 1
ATOM 782 O O . SER A 1 99 ? 12.213 -3.484 -21.621 1.00 56.97 99 SER A O 1
ATOM 784 N N . PHE A 1 100 ? 10.919 -5.183 -22.338 1.00 47.84 100 PHE A N 1
ATOM 785 C CA . PHE A 1 100 ? 11.428 -6.220 -21.426 1.00 47.84 100 PHE A CA 1
ATOM 786 C C . PHE A 1 100 ? 12.256 -7.269 -22.171 1.00 47.84 100 PHE A C 1
ATOM 788 O O . PHE A 1 100 ? 11.784 -7.747 -23.229 1.00 47.84 100 PHE A O 1
#

Foldseek 3Di:
DDDDPPDDDDDDADDDDPVCVVVVQVVLVVVQWHKDQPDWDADPVRDTHRGIDIGHDDDPPDDDLDDLVVLVVVLVNCVVVVPPPVNSVVSVVSNPDPPD

Secondary structure (DSSP, 8-state):
----TT-----------HHHHHHHHHHHHHTTEEEE---EEE-TT--EEE--EEEESS--SS--PPPHHHHHHHHHHHHHTT--HHHHHHHHHHHH-S--

pLDDT: mean 86.27, std 13.09, range [46.56, 96.69]

Sequence (100 aa):
MKPEPGNTVWGAVFEIPVEALAGLDETERSEGRERSEAFKAVDREGHRHPVVTHVHKGAPNGEYTPCRDYMRLVVDGGRHWKLPTGWVAGLEEYVEEPSF

Radius of gyration: 14.99 Å; chains: 1; bounding box: 37×28×41 Å